Protein AF-A0A2J8SEC1-F1 (afdb_monomer)

Organism: Pongo abelii (NCBI:txid9601)

Foldseek 3Di:
DDDFADKDKDWDPDPPAPIKMWIDGPPDIDIDGHHDPDDDDPVQDDPPDDRDDDDDDDPDDD

Structure (mmCIF, N/CA/C/O backbone):
data_AF-A0A2J8SEC1-F1
#
_entry.id   AF-A0A2J8SEC1-F1
#
loop_
_atom_site.group_PDB
_atom_site.id
_atom_site.type_symbol
_atom_site.label_atom_id
_atom_site.label_alt_id
_atom_site.label_comp_id
_atom_site.label_asym_id
_atom_site.label_entity_id
_atom_site.label_seq_id
_atom_site.pdbx_PDB_ins_code
_atom_site.Cartn_x
_atom_site.Cartn_y
_atom_site.Cartn_z
_atom_site.occupancy
_atom_site.B_iso_or_equiv
_atom_site.auth_seq_id
_atom_site.auth_comp_id
_atom_site.auth_asym_id
_atom_site.auth_atom_id
_atom_site.pdbx_PDB_model_num
ATOM 1 N N . GLY A 1 1 ? 9.553 16.101 -25.703 1.00 59.50 1 GLY A N 1
ATOM 2 C CA . GLY A 1 1 ? 8.387 15.761 -24.868 1.00 59.50 1 GLY A CA 1
ATOM 3 C C . GLY A 1 1 ? 8.847 14.844 -23.761 1.00 59.50 1 GLY A C 1
ATOM 4 O O . GLY A 1 1 ? 9.598 13.926 -24.053 1.00 59.50 1 GLY A O 1
ATOM 5 N N . CYS A 1 2 ? 8.474 15.114 -22.513 1.00 74.00 2 CYS A N 1
ATOM 6 C CA . CYS A 1 2 ? 8.721 14.185 -21.410 1.00 74.00 2 CYS A CA 1
ATOM 7 C C . CYS A 1 2 ? 7.601 13.137 -21.432 1.00 74.00 2 CYS A C 1
ATOM 9 O O . CYS A 1 2 ? 6.437 13.501 -21.281 1.00 74.00 2 CYS A O 1
ATOM 11 N N . SER A 1 3 ? 7.938 11.874 -21.699 1.00 88.50 3 SER A N 1
ATOM 12 C CA . SER A 1 3 ? 6.998 10.754 -21.587 1.00 88.50 3 SER A CA 1
ATOM 13 C C . SER A 1 3 ? 7.237 10.038 -20.263 1.00 88.50 3 SER A C 1
ATOM 15 O O . SER A 1 3 ? 8.378 9.948 -19.805 1.00 88.50 3 SER A O 1
ATOM 17 N N . LEU A 1 4 ? 6.171 9.532 -19.645 1.00 91.88 4 LEU A N 1
ATOM 18 C CA . LEU A 1 4 ? 6.290 8.723 -18.437 1.00 91.88 4 LEU A CA 1
ATOM 19 C C . LEU A 1 4 ? 7.012 7.406 -18.746 1.00 91.88 4 LEU A C 1
ATOM 21 O O . LEU A 1 4 ? 6.864 6.831 -19.826 1.00 91.88 4 LEU A O 1
ATOM 25 N N . ARG A 1 5 ? 7.780 6.915 -17.765 1.00 95.06 5 ARG A N 1
ATOM 26 C CA . ARG A 1 5 ? 8.349 5.561 -17.810 1.00 95.06 5 ARG A CA 1
ATOM 27 C C . ARG A 1 5 ? 7.222 4.524 -17.831 1.00 95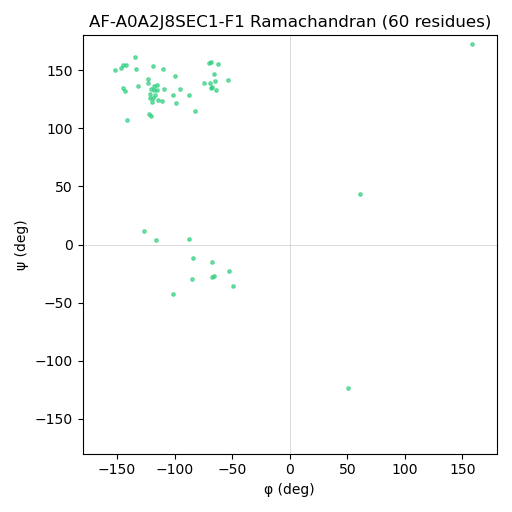.06 5 ARG A C 1
ATOM 29 O O . ARG A 1 5 ? 6.123 4.791 -17.343 1.00 95.06 5 ARG A O 1
ATOM 36 N N . HIS A 1 6 ? 7.525 3.341 -18.363 1.00 95.50 6 HIS A N 1
ATOM 37 C CA . HIS A 1 6 ? 6.609 2.201 -18.358 1.00 95.50 6 HIS A CA 1
ATOM 38 C C . HIS A 1 6 ? 6.110 1.899 -16.938 1.00 95.50 6 HIS A C 1
ATOM 40 O O . HIS A 1 6 ? 6.891 2.006 -15.992 1.00 95.50 6 HIS A O 1
ATOM 46 N N . PHE A 1 7 ? 4.837 1.527 -16.792 1.00 96.69 7 PHE A N 1
ATOM 47 C CA . PHE A 1 7 ? 4.246 1.166 -15.507 1.00 96.69 7 PHE A CA 1
ATOM 48 C C . PHE A 1 7 ? 3.433 -0.128 -15.598 1.00 96.69 7 PHE A C 1
ATOM 50 O O . PHE A 1 7 ? 2.864 -0.432 -16.645 1.00 96.69 7 PHE A O 1
ATOM 57 N N . ALA A 1 8 ? 3.356 -0.853 -14.485 1.00 97.19 8 ALA A N 1
ATOM 58 C CA . ALA A 1 8 ? 2.546 -2.056 -14.321 1.00 97.19 8 ALA A CA 1
ATOM 59 C C . ALA A 1 8 ? 1.942 -2.101 -12.910 1.00 97.19 8 ALA A C 1
ATOM 61 O O . ALA A 1 8 ? 2.474 -1.496 -11.977 1.00 97.19 8 ALA A O 1
ATOM 62 N N . CYS A 1 9 ? 0.814 -2.795 -12.759 1.00 96.88 9 CYS A N 1
ATOM 63 C CA . CYS A 1 9 ? 0.116 -2.930 -11.486 1.00 96.88 9 CYS A CA 1
ATOM 64 C C . CYS A 1 9 ? -0.482 -4.330 -11.350 1.00 96.88 9 CYS A C 1
ATOM 66 O O . CYS A 1 9 ? -1.169 -4.801 -12.257 1.00 96.88 9 CYS A O 1
ATOM 68 N N . GLU A 1 10 ? -0.253 -4.956 -10.204 1.00 97.75 10 GLU A N 1
ATOM 69 C CA . GLU A 1 10 ? -0.818 -6.249 -9.827 1.00 97.75 10 GLU A CA 1
ATOM 70 C C . GLU A 1 10 ? -1.579 -6.099 -8.511 1.00 97.75 10 GLU A C 1
ATOM 72 O O . GLU A 1 10 ? -1.156 -5.359 -7.623 1.00 97.75 10 GLU A O 1
ATOM 77 N N . GLN A 1 11 ? -2.706 -6.792 -8.373 1.00 97.19 11 GLN A N 1
ATOM 78 C CA . GLN A 1 11 ? -3.581 -6.697 -7.203 1.00 97.19 11 GLN A CA 1
ATOM 79 C C . GLN 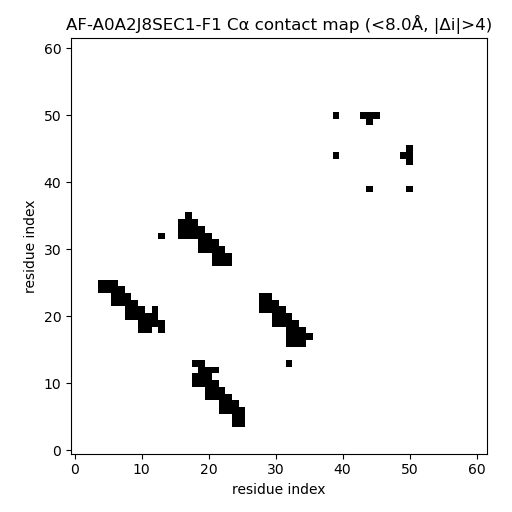A 1 11 ? -3.697 -8.053 -6.506 1.00 97.19 11 GLN A C 1
ATOM 81 O O . GLN A 1 11 ? -3.588 -9.094 -7.149 1.00 97.19 11 GLN A O 1
ATOM 86 N N . ASN A 1 12 ? -3.976 -8.027 -5.202 1.00 94.81 12 ASN A N 1
ATOM 87 C CA . ASN A 1 12 ? -4.249 -9.208 -4.380 1.00 94.81 12 ASN A CA 1
ATOM 88 C C . ASN A 1 12 ? -3.086 -10.226 -4.314 1.00 94.81 12 ASN A C 1
ATOM 90 O O . ASN A 1 12 ? -3.285 -11.434 -4.417 1.00 94.81 12 ASN A O 1
ATOM 94 N N . LEU A 1 13 ? -1.858 -9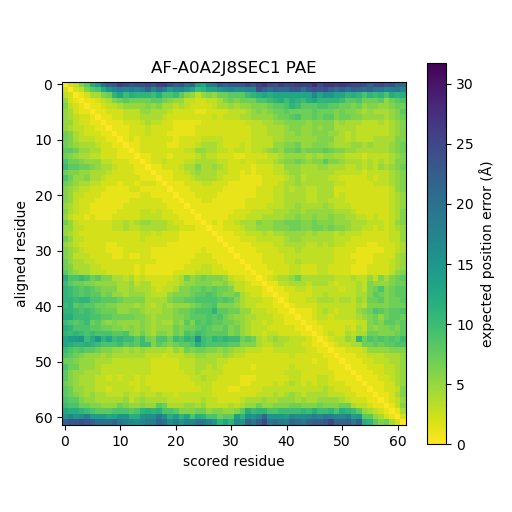.723 -4.153 1.00 95.50 13 LEU A N 1
ATOM 95 C CA . LEU A 1 13 ? -0.633 -10.532 -4.066 1.00 95.50 13 LEU A CA 1
ATOM 96 C C . LEU A 1 13 ? -0.338 -11.046 -2.651 1.00 95.50 13 LEU A C 1
ATOM 98 O O . LEU A 1 13 ? 0.306 -12.080 -2.479 1.00 95.50 13 LEU A O 1
ATOM 102 N N . LEU A 1 14 ? -0.760 -10.301 -1.629 1.00 95.06 14 LEU A N 1
ATOM 103 C CA . LEU A 1 14 ? -0.550 -10.650 -0.227 1.00 95.06 14 LEU A CA 1
ATOM 104 C C . LEU A 1 14 ? -1.775 -11.377 0.327 1.00 95.06 14 LEU A C 1
ATOM 106 O O . LEU A 1 14 ? -2.893 -10.906 0.173 1.00 95.06 14 LEU A O 1
ATOM 110 N N . SER A 1 15 ? -1.552 -12.481 1.042 1.00 95.38 15 SER A N 1
ATOM 111 C CA . SER A 1 15 ? -2.625 -13.334 1.577 1.00 95.38 15 SER A CA 1
ATOM 112 C C . SER A 1 15 ? -3.217 -12.883 2.914 1.00 95.38 15 SER A C 1
ATOM 114 O O . SER A 1 15 ? -4.211 -13.449 3.356 1.00 95.38 15 SER A O 1
ATOM 116 N N . ARG A 1 16 ? -2.576 -11.927 3.600 1.00 95.50 16 ARG A N 1
ATOM 117 C CA . ARG A 1 16 ? -2.964 -11.475 4.949 1.00 95.50 16 ARG A CA 1
ATOM 118 C C . ARG A 1 16 ? -3.745 -10.156 4.996 1.00 95.50 16 ARG A C 1
ATOM 120 O O . ARG A 1 16 ? -4.651 -10.088 5.817 1.00 95.50 16 ARG A O 1
ATOM 127 N N . PRO A 1 17 ? -3.385 -9.107 4.231 1.00 95.81 17 PRO A N 1
ATOM 128 C CA . PRO A 1 17 ? -4.156 -7.867 4.214 1.00 95.81 17 PRO A CA 1
ATOM 129 C C . PRO A 1 17 ? -5.525 -8.060 3.558 1.00 95.81 17 PRO A C 1
ATOM 131 O O . PRO A 1 17 ? -5.676 -8.926 2.700 1.00 95.81 17 PRO A O 1
ATOM 134 N N . ASP A 1 18 ? -6.480 -7.189 3.885 1.00 96.12 18 ASP A N 1
ATOM 135 C CA . ASP A 1 18 ? -7.797 -7.148 3.232 1.00 96.12 18 ASP A CA 1
ATOM 136 C C . ASP A 1 18 ? -7.693 -6.740 1.753 1.00 96.12 18 ASP A C 1
ATOM 138 O O . ASP A 1 18 ? -8.514 -7.124 0.922 1.00 96.12 18 ASP A O 1
ATOM 142 N N . GLY A 1 19 ? -6.652 -5.977 1.406 1.00 97.00 19 GLY A N 1
ATOM 143 C CA . GLY A 1 19 ? -6.307 -5.652 0.027 1.00 97.00 19 GLY A CA 1
ATOM 144 C C . GLY A 1 19 ? -4.815 -5.399 -0.146 1.00 97.00 19 GLY A C 1
ATOM 145 O O . GLY A 1 19 ? -4.133 -4.934 0.765 1.00 97.00 19 GLY A O 1
ATOM 146 N N . SER A 1 20 ? -4.279 -5.690 -1.328 1.00 97.94 20 SER A N 1
ATOM 147 C CA . SER A 1 20 ? -2.881 -5.392 -1.650 1.00 97.94 20 SER A CA 1
ATOM 148 C C . SER A 1 20 ? -2.693 -5.037 -3.118 1.00 97.94 20 SER A C 1
ATOM 150 O O . SER A 1 20 ? -3.456 -5.489 -3.974 1.00 97.94 20 SER A O 1
ATOM 152 N N . ALA A 1 21 ? -1.673 -4.229 -3.401 1.00 97.88 21 ALA A N 1
ATOM 153 C CA . ALA A 1 21 ? -1.280 -3.8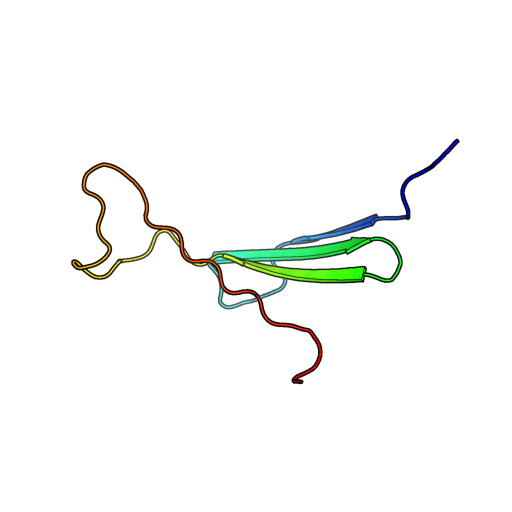62 -4.753 1.00 97.88 21 ALA A CA 1
ATOM 154 C C . ALA A 1 21 ? 0.242 -3.714 -4.862 1.00 97.88 21 ALA A C 1
ATOM 156 O O . ALA A 1 21 ? 0.869 -3.073 -4.016 1.00 97.88 21 ALA A O 1
ATOM 157 N N . SER A 1 22 ? 0.823 -4.285 -5.914 1.00 97.38 22 SER A N 1
ATOM 158 C CA . SER A 1 22 ? 2.197 -4.017 -6.340 1.00 97.38 22 SER A CA 1
ATOM 159 C C . SER A 1 22 ? 2.166 -3.066 -7.524 1.00 97.38 22 SER A C 1
ATOM 161 O O . SER A 1 22 ? 1.445 -3.306 -8.492 1.00 97.38 22 SER A O 1
ATOM 163 N N . PHE A 1 23 ? 2.938 -1.989 -7.446 1.00 97.50 23 PHE A N 1
ATOM 164 C CA . PHE A 1 23 ? 3.064 -0.997 -8.501 1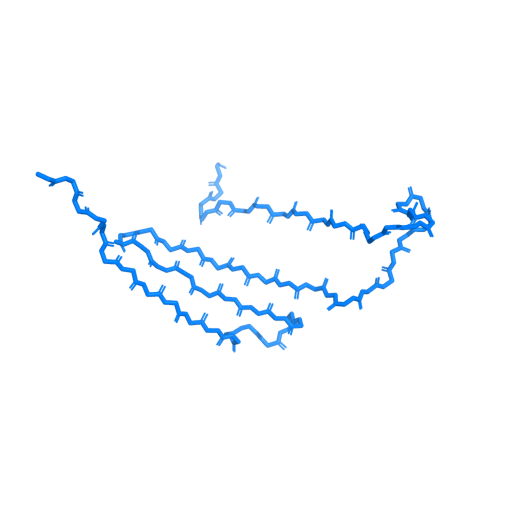.00 97.50 23 PHE A CA 1
ATOM 165 C C . PHE A 1 23 ? 4.518 -0.876 -8.940 1.00 97.50 23 PHE A C 1
ATOM 167 O O . PHE A 1 23 ? 5.421 -0.684 -8.123 1.00 97.50 23 PHE A O 1
ATOM 174 N N . LEU A 1 24 ? 4.728 -0.962 -10.247 1.00 97.50 24 LEU A N 1
ATOM 175 C CA . LEU A 1 24 ? 6.025 -0.854 -10.900 1.00 97.50 24 LEU A CA 1
ATOM 176 C C . LEU A 1 24 ? 6.001 0.360 -11.819 1.00 97.50 24 LEU A C 1
ATOM 178 O O . LEU A 1 24 ? 5.063 0.527 -12.596 1.00 97.50 24 LEU A O 1
ATOM 182 N N . GLN A 1 25 ? 7.039 1.189 -11.764 1.00 96.88 25 GLN A N 1
ATOM 183 C CA . GLN A 1 25 ? 7.244 2.291 -12.695 1.00 96.88 25 GLN A CA 1
ATOM 184 C C . GLN A 1 25 ? 8.730 2.413 -13.045 1.00 96.88 25 GLN A C 1
ATOM 186 O O . GLN A 1 25 ? 9.539 2.861 -12.229 1.00 96.88 25 GLN A O 1
ATOM 191 N N . GLY A 1 26 ? 9.094 2.026 -14.269 1.00 95.44 26 GLY A N 1
ATOM 192 C CA . GLY A 1 26 ? 10.485 1.773 -14.651 1.00 95.44 26 GLY A CA 1
ATOM 193 C C . GLY A 1 26 ? 11.143 0.824 -13.645 1.00 95.44 26 GLY A C 1
ATOM 194 O O . GLY A 1 26 ? 10.598 -0.235 -13.364 1.00 95.44 26 GLY A O 1
ATOM 195 N N . ASP A 1 27 ? 12.254 1.251 -13.046 1.00 94.88 27 ASP A N 1
ATOM 196 C CA . ASP A 1 27 ? 13.013 0.463 -12.059 1.00 94.88 27 ASP A CA 1
ATOM 197 C C . ASP A 1 27 ? 12.524 0.639 -10.608 1.00 94.88 27 ASP A C 1
ATOM 199 O O . ASP A 1 27 ? 13.150 0.159 -9.666 1.00 94.88 27 ASP A O 1
ATOM 203 N N . THR A 1 28 ? 11.435 1.383 -10.396 1.00 95.00 28 THR A N 1
ATOM 204 C CA . THR A 1 28 ? 10.879 1.632 -9.062 1.00 95.00 28 THR A CA 1
ATOM 205 C C . THR A 1 28 ? 9.715 0.684 -8.806 1.00 95.00 28 THR A C 1
ATOM 207 O O . THR A 1 28 ? 8.729 0.724 -9.537 1.00 95.00 28 THR A O 1
ATOM 210 N N . SER A 1 29 ? 9.800 -0.125 -7.750 1.00 96.00 29 SER A N 1
ATOM 211 C CA . SER A 1 29 ? 8.723 -1.018 -7.309 1.00 96.00 29 SER A CA 1
ATOM 212 C C . SER A 1 29 ? 8.241 -0.658 -5.907 1.00 96.00 29 SER A C 1
ATOM 214 O O . SER A 1 29 ? 9.060 -0.446 -5.010 1.00 96.00 29 SER A O 1
ATOM 216 N N . VAL A 1 30 ? 6.927 -0.650 -5.697 1.00 97.12 30 VAL A N 1
ATOM 217 C CA . VAL A 1 30 ? 6.292 -0.433 -4.391 1.00 97.12 30 VAL A CA 1
ATOM 218 C C . VAL A 1 30 ? 5.231 -1.501 -4.166 1.00 97.12 30 VAL A C 1
ATOM 220 O O . VAL A 1 30 ? 4.436 -1.778 -5.058 1.00 97.12 30 VAL A O 1
ATOM 223 N N . LEU A 1 31 ? 5.190 -2.065 -2.960 1.00 97.12 31 LEU A N 1
ATOM 224 C CA . LEU A 1 31 ? 4.137 -2.975 -2.521 1.00 97.12 31 LEU A CA 1
ATOM 225 C C . LEU A 1 31 ? 3.350 -2.321 -1.387 1.00 97.12 31 LEU A C 1
ATOM 227 O O . LEU A 1 31 ? 3.929 -1.933 -0.373 1.00 97.12 31 LEU A O 1
ATOM 231 N N . ALA A 1 32 ? 2.036 -2.216 -1.555 1.00 97.56 32 ALA A N 1
ATOM 232 C CA . ALA A 1 32 ? 1.122 -1.690 -0.553 1.00 97.56 32 ALA A CA 1
ATOM 233 C C . ALA A 1 32 ? 0.152 -2.783 -0.090 1.00 97.56 32 ALA A C 1
ATOM 235 O O . ALA A 1 32 ? -0.383 -3.540 -0.901 1.00 97.56 32 ALA A O 1
ATOM 236 N N . GLY A 1 33 ? -0.086 -2.843 1.219 1.00 97.12 33 GLY A N 1
ATOM 237 C CA . GLY A 1 33 ? -1.134 -3.648 1.840 1.00 97.12 33 GLY A CA 1
ATOM 238 C C . GLY A 1 33 ? -2.050 -2.752 2.667 1.00 97.12 33 GLY A C 1
ATOM 239 O O . GLY A 1 33 ? -1.571 -1.849 3.351 1.00 97.12 33 GLY A O 1
ATOM 240 N N . VAL A 1 34 ? -3.352 -2.997 2.596 1.00 97.56 34 VAL A N 1
ATOM 241 C CA . VAL A 1 34 ? -4.393 -2.279 3.333 1.00 97.56 34 VAL A CA 1
ATOM 242 C C . VAL A 1 34 ? -5.063 -3.255 4.288 1.00 97.56 34 VAL A C 1
ATOM 244 O O . VAL A 1 34 ? -5.424 -4.362 3.893 1.00 97.56 34 VAL A O 1
ATOM 247 N N . TYR A 1 35 ? -5.218 -2.824 5.536 1.00 96.25 35 TYR A N 1
ATOM 248 C CA . TYR A 1 35 ? -5.900 -3.566 6.589 1.00 96.25 35 TYR A CA 1
ATOM 249 C C . TYR A 1 35 ? -7.076 -2.720 7.079 1.00 96.25 35 TYR A C 1
ATOM 251 O O . TYR A 1 35 ? -6.865 -1.656 7.668 1.00 96.25 35 TYR A O 1
ATOM 259 N N . GLY A 1 36 ? -8.303 -3.146 6.800 1.00 92.88 36 GLY A N 1
ATOM 260 C CA . GLY A 1 36 ? -9.513 -2.494 7.277 1.00 92.88 36 GLY A CA 1
ATOM 261 C C . GLY A 1 36 ? -10.776 -2.787 6.452 1.00 92.88 36 GLY A C 1
ATOM 262 O O . GLY A 1 36 ? -10.696 -3.346 5.359 1.00 92.88 36 GLY A O 1
ATOM 263 N N . PRO A 1 37 ? -11.952 -2.338 6.933 1.00 92.81 37 PRO A N 1
ATOM 264 C CA . PRO A 1 37 ? -12.171 -1.626 8.197 1.00 92.81 37 PRO A CA 1
ATOM 265 C C . PRO A 1 37 ? -11.927 -2.528 9.419 1.00 92.81 37 PRO A C 1
ATOM 267 O O . PRO A 1 37 ? -12.379 -3.667 9.453 1.00 92.81 37 PRO A O 1
ATOM 270 N N . ALA A 1 38 ? -11.202 -2.018 10.417 1.00 92.06 38 ALA A N 1
ATOM 271 C CA . ALA A 1 38 ? -10.798 -2.766 11.609 1.00 92.06 38 ALA A CA 1
ATOM 272 C C . ALA A 1 38 ? -11.030 -1.947 12.887 1.00 92.06 38 ALA A C 1
ATOM 274 O O . ALA A 1 38 ? -11.170 -0.724 12.838 1.00 92.06 38 ALA A O 1
ATOM 275 N N . GLU A 1 39 ? -11.071 -2.634 14.029 1.00 91.25 39 GLU A N 1
ATOM 276 C CA . GLU A 1 39 ? -11.216 -2.003 15.340 1.00 91.25 39 GLU A CA 1
ATOM 277 C C . GLU A 1 39 ? -10.005 -1.112 15.650 1.00 91.25 39 GLU A C 1
ATOM 279 O O . GLU A 1 39 ? -8.848 -1.500 15.464 1.00 91.25 39 GLU A O 1
ATOM 284 N N . VAL A 1 40 ? -10.279 0.103 16.122 1.00 91.81 40 VAL A N 1
ATOM 285 C CA . VAL A 1 40 ? -9.263 1.092 16.485 1.00 91.81 40 VAL A CA 1
ATOM 286 C C . VAL A 1 40 ? -9.237 1.263 17.998 1.00 91.81 40 VAL A C 1
ATOM 288 O O . VAL A 1 40 ? -10.234 1.078 18.683 1.00 91.81 40 VAL A O 1
ATOM 291 N N . LYS A 1 41 ? -8.078 1.623 18.555 1.00 92.00 41 LYS A N 1
ATOM 292 C CA . LYS A 1 41 ? -7.989 1.938 19.987 1.00 92.00 41 LYS A CA 1
ATOM 293 C C . LYS A 1 41 ? -8.825 3.180 20.287 1.00 92.00 41 LYS A C 1
ATOM 295 O O . LYS A 1 41 ? -8.691 4.167 19.569 1.00 92.00 41 LYS A O 1
ATOM 300 N N . VAL A 1 42 ? -9.527 3.185 21.422 1.00 91.25 42 VAL A N 1
ATOM 301 C CA . VAL A 1 42 ? -10.322 4.332 21.912 1.00 91.25 42 VAL A CA 1
ATOM 302 C C . VAL A 1 42 ? -9.533 5.649 21.892 1.00 91.25 42 VAL A C 1
ATOM 304 O O . VAL A 1 42 ? -10.066 6.697 21.553 1.00 91.25 42 VAL A O 1
ATOM 307 N N . SER A 1 43 ? -8.225 5.616 22.177 1.00 93.75 43 SER A N 1
ATOM 308 C CA . SER A 1 43 ? -7.365 6.812 22.143 1.00 93.75 43 SER A CA 1
ATOM 309 C C . SER A 1 43 ? -7.142 7.413 20.751 1.00 93.75 43 SER A C 1
ATOM 311 O O . SER A 1 43 ? -6.642 8.532 20.646 1.00 93.75 43 SER A O 1
ATOM 313 N N . LYS A 1 44 ? -7.464 6.672 19.690 1.00 91.00 44 LY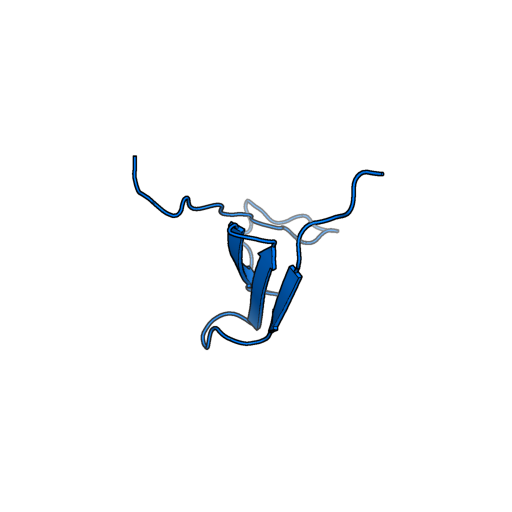S A N 1
ATOM 314 C CA . LYS A 1 44 ? -7.347 7.083 18.289 1.00 91.00 44 LYS A CA 1
ATOM 315 C C . LYS A 1 44 ? -8.706 7.158 17.592 1.00 91.00 44 LYS A C 1
ATOM 317 O O . LYS A 1 44 ? -8.734 7.381 16.384 1.00 91.00 44 LYS A O 1
ATOM 322 N N . GLU A 1 45 ? -9.807 6.943 18.306 1.00 91.31 45 GLU A N 1
ATOM 323 C CA . GLU A 1 45 ? -11.146 7.041 17.734 1.00 91.31 45 GLU A CA 1
ATOM 324 C C . GLU A 1 45 ? -11.503 8.488 17.398 1.00 91.31 45 GLU A C 1
ATOM 326 O O . GLU A 1 45 ? -11.237 9.421 18.159 1.00 91.31 45 GLU A O 1
ATOM 331 N N . ILE A 1 46 ? -12.148 8.665 16.247 1.00 93.69 46 ILE A N 1
ATOM 332 C CA . ILE A 1 46 ? -12.735 9.933 15.830 1.00 93.69 46 ILE A CA 1
ATOM 333 C C . ILE A 1 46 ? -14.216 9.664 15.587 1.00 93.69 46 ILE A C 1
ATOM 335 O O . ILE A 1 46 ? -14.575 8.962 14.649 1.00 93.69 46 ILE A O 1
ATOM 339 N N . PHE A 1 47 ? -15.084 10.238 16.420 1.00 89.19 47 PHE A N 1
ATOM 340 C CA . PHE A 1 47 ? -16.520 9.913 16.469 1.00 89.19 47 PHE A CA 1
ATOM 341 C C . PHE A 1 47 ? -17.262 10.000 15.121 1.00 89.19 47 PHE A C 1
ATOM 343 O O . PHE A 1 47 ? -18.320 9.402 14.959 1.00 89.19 47 PHE A O 1
ATOM 350 N N . ASN A 1 48 ? -16.739 10.764 14.160 1.00 94.50 48 ASN A N 1
ATOM 351 C CA . ASN A 1 48 ? -17.345 10.981 12.848 1.00 94.50 48 ASN A CA 1
ATOM 352 C C . ASN A 1 48 ? -16.414 10.680 11.662 1.00 94.50 48 ASN A C 1
ATOM 354 O O . ASN A 1 48 ? -16.738 11.075 10.539 1.00 94.50 48 ASN A O 1
ATOM 358 N N . LYS A 1 49 ? -15.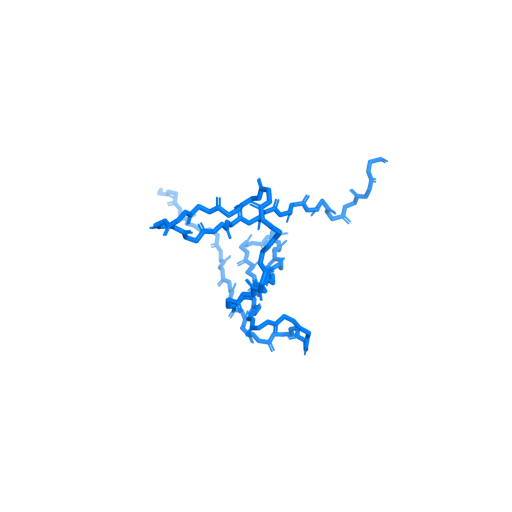252 10.045 11.876 1.00 94.69 49 LYS A N 1
ATOM 359 C CA . LYS A 1 49 ? -14.281 9.753 10.806 1.00 94.69 49 LYS A CA 1
ATOM 360 C C . LYS A 1 49 ? -13.575 8.419 11.029 1.00 94.69 49 LYS A C 1
ATOM 362 O O . LYS A 1 49 ? -13.395 7.980 12.155 1.00 94.69 49 LYS A O 1
ATOM 367 N N . ALA A 1 50 ? -13.111 7.815 9.938 1.00 93.81 50 ALA A N 1
ATOM 368 C CA . ALA A 1 50 ? -12.192 6.689 10.014 1.00 93.81 50 ALA A CA 1
ATOM 369 C C . ALA A 1 50 ? -10.787 7.170 10.400 1.00 93.81 50 ALA A C 1
ATOM 371 O O . ALA A 1 50 ? -10.300 8.182 9.886 1.00 93.81 50 ALA A O 1
ATOM 372 N N . THR A 1 51 ? -10.130 6.412 11.268 1.00 94.50 51 THR A N 1
ATOM 373 C CA . THR A 1 51 ? -8.715 6.603 11.585 1.00 94.50 51 THR A CA 1
ATOM 374 C C . THR A 1 51 ? -7.878 5.804 10.597 1.00 94.50 51 THR A C 1
ATOM 376 O O . THR A 1 51 ? -8.118 4.616 10.398 1.00 94.50 51 THR A O 1
ATOM 379 N N . LEU A 1 52 ? -6.900 6.459 9.972 1.00 94.88 52 LEU A N 1
ATOM 380 C CA . LEU A 1 52 ? -6.024 5.861 8.970 1.00 94.88 52 LEU A CA 1
ATOM 381 C C . LEU A 1 52 ? -4.575 5.914 9.453 1.00 94.88 52 LEU A C 1
ATOM 383 O O . LEU A 1 52 ? -4.067 6.981 9.799 1.00 94.88 52 LEU A O 1
ATOM 387 N N . GLU A 1 53 ? -3.914 4.761 9.458 1.00 94.31 53 GLU A N 1
ATOM 388 C CA . GLU A 1 53 ? -2.499 4.628 9.804 1.00 94.31 53 GLU A CA 1
ATOM 389 C C . GLU A 1 53 ? -1.684 4.294 8.551 1.00 94.31 53 GLU A C 1
ATOM 391 O O . GLU A 1 53 ? -2.069 3.432 7.763 1.00 94.31 53 GLU A O 1
ATOM 396 N N . VAL A 1 54 ? -0.552 4.982 8.366 1.00 96.25 54 VAL A N 1
ATOM 397 C CA . VAL A 1 54 ? 0.367 4.762 7.240 1.00 96.25 54 VAL A CA 1
ATOM 398 C C . VAL A 1 54 ? 1.735 4.392 7.782 1.00 96.25 54 VAL A C 1
ATOM 400 O O . VAL A 1 54 ? 2.314 5.130 8.579 1.00 96.25 54 VAL A O 1
ATOM 403 N N . ILE A 1 55 ? 2.266 3.268 7.310 1.00 95.88 55 ILE A N 1
ATOM 404 C CA . ILE A 1 55 ? 3.628 2.827 7.594 1.00 95.88 55 ILE A CA 1
ATOM 405 C C . ILE A 1 55 ? 4.358 2.728 6.259 1.00 95.88 55 ILE A C 1
ATOM 407 O O . ILE A 1 55 ? 3.923 2.012 5.360 1.00 95.88 55 ILE A O 1
ATOM 411 N N . LEU A 1 56 ? 5.465 3.457 6.138 1.00 95.50 56 LEU A N 1
ATOM 412 C CA . LEU A 1 56 ? 6.362 3.391 4.991 1.00 95.50 56 LEU A CA 1
ATOM 413 C C . LEU A 1 56 ? 7.674 2.743 5.430 1.00 95.50 56 LEU A C 1
ATOM 415 O O . LEU A 1 56 ? 8.333 3.234 6.346 1.00 95.50 56 LEU A O 1
ATOM 419 N N . SER A 1 57 ? 8.057 1.660 4.761 1.00 94.88 57 SER A N 1
ATOM 420 C CA . SER A 1 57 ? 9.309 0.949 5.019 1.00 94.88 57 SER A CA 1
ATOM 421 C C . SER A 1 57 ? 10.213 1.012 3.783 1.00 94.88 57 SER A C 1
ATOM 423 O O . SER A 1 57 ? 9.744 0.697 2.687 1.00 94.88 57 SER A O 1
ATOM 425 N N . PRO A 1 58 ? 11.486 1.427 3.921 1.00 93.62 58 PRO A N 1
ATOM 426 C CA . PRO A 1 58 ? 12.430 1.428 2.809 1.00 93.62 58 PRO A CA 1
ATOM 427 C C . PRO A 1 58 ? 12.821 -0.004 2.419 1.00 93.62 58 PRO A C 1
ATOM 429 O O . PRO A 1 58 ? 12.763 -0.920 3.236 1.00 93.62 58 PRO A O 1
ATOM 432 N N . ALA A 1 59 ? 13.263 -0.190 1.172 1.00 89.69 59 ALA A N 1
ATOM 433 C CA . ALA A 1 59 ? 13.691 -1.499 0.669 1.00 89.69 59 ALA A CA 1
ATOM 434 C C . ALA A 1 59 ? 14.979 -2.018 1.336 1.00 89.69 59 ALA A C 1
ATOM 436 O O . ALA A 1 59 ? 15.181 -3.226 1.426 1.00 89.69 59 ALA A O 1
ATOM 437 N N . LEU A 1 60 ? 15.843 -1.112 1.803 1.00 90.06 60 LEU A N 1
ATOM 438 C CA . LEU A 1 60 ? 17.066 -1.437 2.529 1.00 90.06 60 LEU A CA 1
ATOM 439 C C . LEU A 1 60 ? 17.019 -0.787 3.919 1.00 90.06 60 LEU A C 1
ATOM 441 O O . LEU A 1 60 ? 16.663 0.393 4.010 1.00 90.06 60 LEU A O 1
ATOM 445 N N . PRO A 1 61 ? 17.362 -1.522 4.993 1.00 74.00 61 PRO A N 1
ATOM 446 C CA . PRO A 1 61 ? 17.596 -0.915 6.295 1.00 74.00 61 PRO A CA 1
ATOM 447 C C . PRO A 1 61 ? 18.859 -0.042 6.221 1.00 74.00 61 PRO A C 1
ATOM 449 O O . PRO A 1 61 ? 19.850 -0.444 5.611 1.00 74.00 61 PRO A O 1
ATOM 452 N N . LEU A 1 62 ? 18.772 1.165 6.787 1.00 67.62 62 LEU A N 1
ATOM 453 C CA . LEU A 1 62 ? 19.886 2.113 6.912 1.00 67.62 62 LEU A CA 1
ATOM 454 C C . LEU A 1 62 ? 20.994 1.571 7.820 1.00 67.62 62 LEU A C 1
ATOM 456 O O . LEU A 1 62 ? 20.647 0.916 8.830 1.00 67.62 62 LEU A O 1
#

Secondary structure (DSSP, 8-state):
--PPPPEEEEE---SSSSEEEEEEETTEEEEEEE--S----GGG-BTTB---------SS--

Radius of gyration: 16.02 Å; Cα contacts (8 Å, |Δi|>4): 63; chains: 1; bounding box: 37×29×47 Å

Mean predicted aligned error: 4.74 Å

Nearest PDB structures (foldseek):
  6d6q-assembly1_D  TM=9.471E-01  e=2.011E-05  Homo sapiens
  2wnr-assembly1_B  TM=9.204E-01  e=2.754E-02  Methanothermobacter thermautotrophicus
  3m85-assembly1_D  TM=9.453E-01  e=5.741E-02  Archaeoglobus fulgidus
  8xfx-assembly2_B  TM=9.214E-01  e=1.126E-01  Thermoplasma acidophilum DSM 1728
  9asm-assembly1_B  TM=6.901E-01  e=1.880E+00  Homo sapiens

pLDDT: mean 93.09, std 6.97, range [59.5, 97.94]

InterPro domains:
  IPR001247 Ex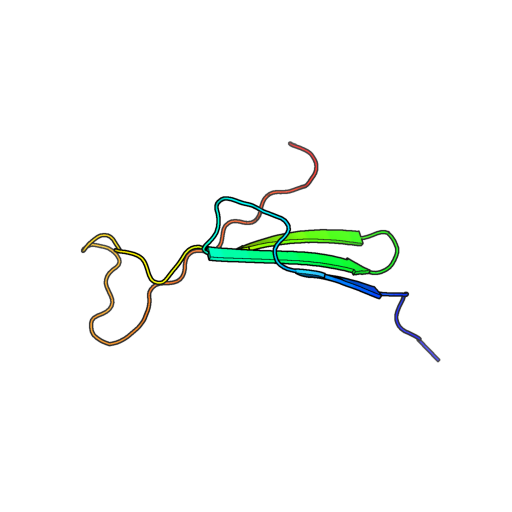oribonuclease, phosphorolytic domain 1 [PF01138] (4-56)
  IPR020568 Ribosomal protein uS5 domain 2-type superfamily [SSF54211] (4-58)
  IPR027408 PNPase/RNase PH domain superfa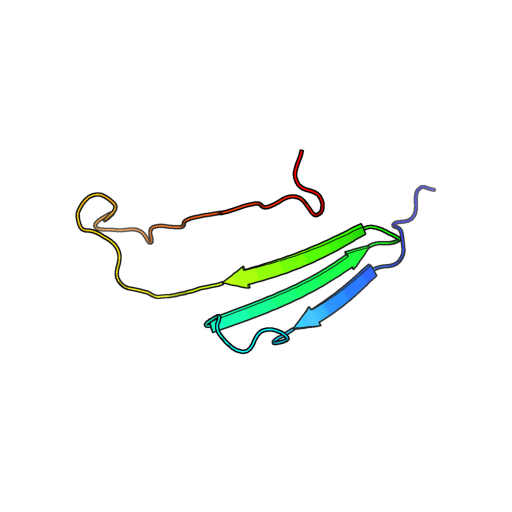mily [G3DSA:3.30.230.70] (1-61)
  IPR050080 Ribonuclease PH [PTHR11953] (2-59)

Sequence (62 aa):
GCSLRHFACEQNLLSRPDGSASFLQGDTSVLAGVYGPAEVKVSKEIFNKATLEVILSPALPL

Solvent-accessible surface area (backbone atoms only — not comparable to full-atom values): 4396 Å² total; per-residue (Å²): 133,94,76,82,68,62,70,53,77,47,70,66,80,54,93,80,44,77,38,26,38,40,41,35,45,63,96,46,75,48,79,48,72,42,80,62,96,70,93,71,58,79,94,62,62,46,101,88,51,86,75,85,86,86,87,88,80,73,97,64,88,131